Protein AF-A0A2N3GFB0-F1 (afdb_monomer)

pLDDT: mean 92.95, std 6.92, range [52.44, 98.19]

Secondary structure (DSSP, 8-state):
-BSHHHHHHHHHHHHHH---HHHHHHHTT--HHHHHHHHT-SSSPPPSB--HHHHHHHHS--HHHHHHHTT-EEESHHHHHHHHHHHHTT--HHHHHHHTT--HHHHHHHTT-SEEEHHHHHHHHHHTTTS--

Nearest PDB structures (foldseek):
  8ezt-assembly1_D-2  TM=7.427E-01  e=2.256E+00  Legionella pneumophila
  4pu7-assembly1_B  TM=6.818E-01  e=3.094E+00  Shewanella oneidensis MR-1
  4pu8-assembly1_A  TM=6.846E-01  e=4.715E+00  Shewanella oneidensis MR-1
  6b9r-assembly1_D  TM=4.328E-01  e=1.138E+00  Streptomyces albus
  9f9s-assembly1_CN  TM=4.155E-01  e=1.405E+00  Saccharomyces cerevisiae

Radius of gyration: 15.48 Å; Cα contacts (8 Å, |Δi|>4): 156; chains: 1; bounding box: 31×32×41 Å

Mean predicted aligned error: 3.56 Å

Foldseek 3Di:
DFLVVLLVLLVVLCVVLVAPQQLLCVLLVHDPVLSCLCNVVDVDHRDRDDDPSSSVSSVPDDNVSVVVQQVAKDFLPQLLVLLVVCVVVVNDLCVLCVQLVHDSVVSVVSNVDRMDGSSSSSSSVCVCVVDPD

Solvent-accessible surface area (backbone atoms only — not comparable to full-atom values): 7334 Å² total; per-residue (Å²): 76,75,27,65,65,61,39,52,53,52,50,55,50,34,71,72,69,67,52,60,68,50,39,55,20,54,75,36,73,36,59,47,69,58,48,30,22,53,71,55,76,38,99,52,80,64,51,69,57,37,58,62,70,56,48,51,34,55,64,72,54,45,72,66,61,58,58,44,25,69,70,39,75,39,75,14,66,70,38,28,54,52,52,53,54,43,44,74,71,65,48,53,63,64,60,52,14,56,71,43,74,37,52,62,68,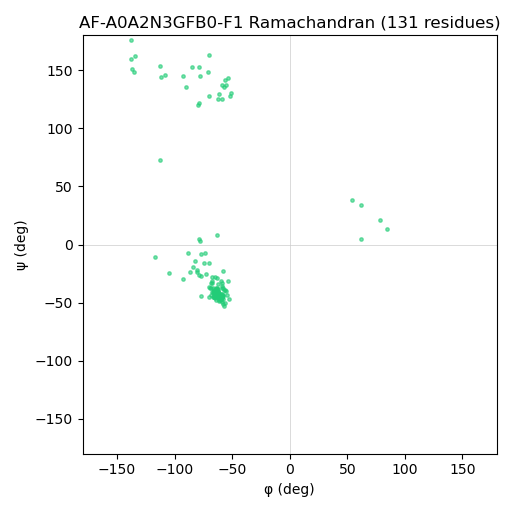55,49,53,47,44,68,74,39,70,57,38,32,46,40,49,38,38,34,51,60,41,46,56,75,76,56,71,127

Structure (mmCIF, N/CA/C/O backbone):
data_AF-A0A2N3GFB0-F1
#
_entry.id   AF-A0A2N3GFB0-F1
#
loop_
_atom_site.group_PDB
_atom_site.id
_atom_site.type_symbol
_atom_site.label_atom_id
_atom_site.label_alt_id
_atom_site.label_comp_id
_atom_site.label_asym_id
_atom_site.label_entity_id
_atom_site.label_seq_id
_atom_site.pdbx_PDB_ins_code
_atom_site.Cartn_x
_atom_site.Cartn_y
_atom_site.Cartn_z
_atom_site.occupancy
_atom_site.B_iso_or_equiv
_atom_site.auth_seq_id
_atom_site.auth_comp_id
_atom_site.auth_asym_id
_atom_site.auth_atom_id
_atom_site.pdbx_PDB_model_num
ATOM 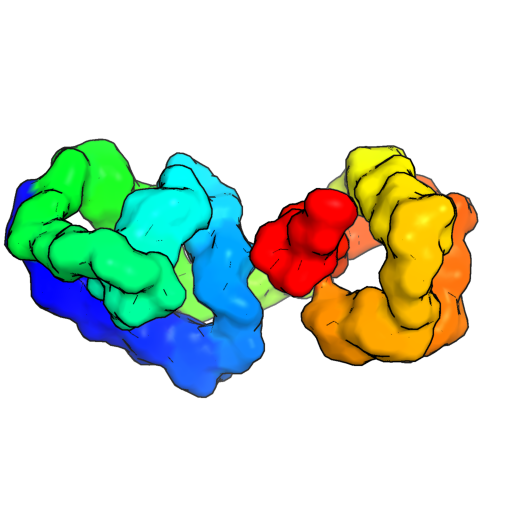1 N N . MET A 1 1 ? -15.748 1.673 17.488 1.00 90.38 1 MET A N 1
ATOM 2 C CA . MET A 1 1 ? -14.495 1.883 18.251 1.00 90.38 1 MET A CA 1
ATOM 3 C C . MET A 1 1 ? -14.000 3.310 18.057 1.00 90.38 1 MET A C 1
ATOM 5 O O . MET A 1 1 ? -14.170 3.801 16.945 1.00 90.38 1 MET A O 1
ATOM 9 N N . PRO A 1 2 ? -13.454 4.000 19.078 1.00 92.88 2 PRO A N 1
ATOM 10 C CA . PRO A 1 2 ? -12.847 5.326 18.909 1.00 92.88 2 PRO A CA 1
ATOM 11 C C . PRO A 1 2 ? -11.733 5.290 17.861 1.00 92.88 2 PRO A C 1
ATOM 13 O O . PRO A 1 2 ? -10.932 4.365 17.858 1.00 92.88 2 PRO A O 1
ATOM 16 N N . ALA A 1 3 ? -11.687 6.265 16.956 1.00 93.06 3 ALA A N 1
ATOM 17 C CA . ALA A 1 3 ? -10.780 6.223 15.807 1.00 93.06 3 ALA A CA 1
ATOM 18 C C . ALA A 1 3 ? -9.331 6.653 16.118 1.00 93.06 3 ALA A C 1
ATOM 20 O O . ALA A 1 3 ? -8.414 6.271 15.392 1.00 93.06 3 ALA A O 1
ATOM 21 N N . ALA A 1 4 ? -9.118 7.447 17.173 1.00 93.31 4 ALA A N 1
ATOM 22 C CA . ALA A 1 4 ? -7.822 8.066 17.464 1.00 93.31 4 ALA A CA 1
ATOM 23 C C . ALA A 1 4 ? -6.662 7.061 17.656 1.00 93.31 4 ALA A C 1
ATOM 25 O O . ALA A 1 4 ? -5.626 7.270 17.022 1.00 93.31 4 ALA A O 1
ATOM 26 N N . PRO A 1 5 ? -6.814 5.947 18.406 1.00 95.00 5 PRO A N 1
ATOM 27 C CA . PRO A 1 5 ? -5.734 4.970 18.566 1.00 95.00 5 PRO A CA 1
ATOM 28 C C . PRO A 1 5 ? -5.323 4.313 17.243 1.00 95.00 5 PRO A C 1
ATOM 30 O O . PRO A 1 5 ? -4.142 4.210 16.940 1.00 95.00 5 PRO A O 1
ATOM 33 N N . PHE A 1 6 ? -6.293 3.945 16.401 1.00 95.44 6 PHE A N 1
ATOM 34 C CA . PHE A 1 6 ? -6.027 3.321 15.098 1.00 95.44 6 PHE A CA 1
ATOM 35 C C . PHE A 1 6 ? -5.354 4.286 14.121 1.00 95.44 6 PHE A C 1
ATOM 37 O O . PHE A 1 6 ? -4.523 3.882 13.314 1.00 95.44 6 PHE A O 1
ATOM 44 N N . ARG A 1 7 ? -5.686 5.579 14.206 1.00 94.75 7 ARG A N 1
ATOM 45 C CA . ARG A 1 7 ? -5.000 6.626 13.443 1.00 94.75 7 ARG A CA 1
ATOM 46 C C . ARG A 1 7 ? -3.543 6.771 13.882 1.00 94.75 7 ARG A C 1
ATOM 48 O O . ARG A 1 7 ? -2.676 6.881 13.022 1.00 94.75 7 ARG A O 1
ATOM 55 N N . ALA A 1 8 ? -3.285 6.788 15.190 1.00 95.19 8 ALA A N 1
ATOM 56 C CA . ALA A 1 8 ? -1.929 6.860 15.729 1.00 95.19 8 ALA A CA 1
ATOM 57 C C . ALA A 1 8 ? -1.103 5.629 15.323 1.00 95.19 8 ALA A C 1
ATOM 59 O O . ALA A 1 8 ? 0.006 5.784 14.823 1.00 95.19 8 ALA A O 1
ATOM 60 N N . HIS A 1 9 ? -1.688 4.431 15.435 1.00 95.88 9 HIS A N 1
ATOM 61 C CA . HIS A 1 9 ? -1.076 3.172 15.002 1.00 95.88 9 HIS A CA 1
ATOM 62 C C . HIS A 1 9 ? -0.681 3.192 13.523 1.00 95.88 9 HIS A C 1
ATOM 64 O O . HIS A 1 9 ? 0.466 2.934 13.177 1.00 95.88 9 HIS A O 1
ATOM 70 N N . LEU A 1 10 ? -1.605 3.584 12.641 1.00 95.44 10 LEU A N 1
ATOM 71 C CA . LEU A 1 10 ? -1.313 3.680 11.211 1.00 95.44 10 LEU A CA 1
ATOM 72 C C . LEU A 1 10 ? -0.220 4.703 10.897 1.00 95.44 10 LEU A C 1
ATOM 74 O O . LEU A 1 10 ? 0.617 4.432 10.048 1.00 95.44 10 LEU A O 1
ATOM 78 N N . ARG A 1 11 ? -0.205 5.861 11.566 1.00 95.25 11 ARG A N 1
ATOM 79 C CA . ARG A 1 11 ? 0.863 6.858 11.385 1.00 95.25 11 ARG A CA 1
ATOM 80 C C . ARG A 1 11 ? 2.224 6.299 11.786 1.00 95.25 11 ARG A C 1
ATOM 82 O O . ARG A 1 11 ? 3.157 6.404 11.006 1.00 95.25 11 ARG A O 1
ATOM 89 N N . LEU A 1 12 ? 2.300 5.613 12.925 1.00 95.81 12 LEU A N 1
ATOM 90 C CA . LEU A 1 12 ? 3.533 4.963 13.360 1.00 95.81 12 LEU A CA 1
ATOM 91 C C . LEU A 1 12 ? 4.034 3.935 12.334 1.00 95.81 12 LEU A C 1
ATOM 93 O O . LEU A 1 12 ? 5.215 3.927 11.999 1.00 95.81 12 LEU A O 1
ATOM 97 N N . LEU A 1 13 ? 3.141 3.092 11.805 1.00 95.44 13 LEU A N 1
ATOM 98 C CA . LEU A 1 13 ? 3.498 2.131 10.758 1.00 95.44 13 LEU A CA 1
ATOM 99 C C . LEU A 1 13 ? 3.951 2.834 9.470 1.00 95.44 13 LEU A C 1
ATOM 101 O O . LEU A 1 13 ? 4.849 2.339 8.783 1.00 95.44 13 LEU A O 1
ATOM 105 N N . LEU A 1 14 ? 3.329 3.964 9.107 1.00 94.56 14 LEU A N 1
ATOM 106 C CA . LEU A 1 14 ? 3.692 4.744 7.914 1.00 94.56 14 LEU A CA 1
ATOM 107 C C . LEU A 1 14 ? 5.102 5.291 8.047 1.00 94.56 14 LEU A C 1
ATOM 109 O O . LEU A 1 14 ? 5.912 5.096 7.143 1.00 94.56 14 LEU A O 1
ATOM 113 N N . ASP A 1 15 ? 5.398 5.888 9.195 1.00 94.75 15 ASP A N 1
ATOM 114 C CA . ASP A 1 15 ? 6.701 6.475 9.480 1.00 94.75 15 ASP A CA 1
ATOM 115 C C . ASP A 1 15 ? 7.804 5.403 9.495 1.00 94.75 15 ASP A C 1
ATOM 117 O O . ASP A 1 15 ? 8.900 5.634 8.990 1.00 94.75 15 ASP A O 1
ATOM 121 N N . ARG A 1 16 ? 7.512 4.197 10.005 1.00 94.62 16 ARG A N 1
ATOM 122 C CA . ARG A 1 16 ? 8.484 3.090 10.086 1.00 94.62 16 ARG A CA 1
ATOM 123 C C . ARG A 1 16 ? 8.726 2.366 8.767 1.00 94.62 16 ARG A C 1
ATOM 125 O O . ARG A 1 16 ? 9.863 2.047 8.438 1.00 94.62 16 ARG A O 1
ATOM 132 N N . SER A 1 17 ? 7.666 2.061 8.023 1.00 92.81 17 SER A N 1
ATOM 133 C CA . SER A 1 17 ? 7.768 1.275 6.783 1.00 92.81 17 SER A CA 1
ATOM 134 C C . SER A 1 17 ? 8.064 2.137 5.547 1.00 92.81 17 SER A C 1
ATOM 136 O O . SER A 1 17 ? 8.525 1.644 4.508 1.00 92.81 17 SER A O 1
ATOM 138 N N . GLY A 1 18 ? 7.719 3.426 5.615 1.00 91.81 18 GLY A N 1
ATOM 139 C CA . GLY A 1 18 ? 7.683 4.353 4.485 1.00 91.81 18 GLY A CA 1
ATOM 140 C C . GLY A 1 18 ? 6.687 3.960 3.385 1.00 91.81 18 GLY A C 1
ATOM 141 O O . GLY A 1 18 ? 6.706 4.553 2.302 1.00 91.81 18 GLY A O 1
ATOM 142 N N . LEU A 1 19 ? 5.888 2.904 3.581 1.00 93.38 19 LEU A N 1
ATOM 143 C CA . LEU A 1 19 ? 5.000 2.377 2.549 1.00 93.38 19 LEU A CA 1
ATOM 144 C C . LEU A 1 19 ? 3.831 3.337 2.300 1.00 93.38 19 LEU A C 1
ATOM 146 O O . LEU A 1 19 ? 3.352 3.982 3.233 1.00 93.38 19 LEU A O 1
ATOM 150 N N . PRO A 1 20 ? 3.303 3.411 1.066 1.00 93.94 20 PRO A N 1
ATOM 151 C CA . PRO A 1 20 ? 2.107 4.194 0.799 1.00 93.94 20 PRO A CA 1
ATOM 152 C C . PRO A 1 20 ? 0.925 3.714 1.650 1.00 93.94 20 PRO A C 1
ATOM 154 O O . PRO A 1 20 ? 0.647 2.517 1.731 1.00 93.94 20 PRO A O 1
ATOM 157 N N . TRP A 1 21 ? 0.153 4.643 2.216 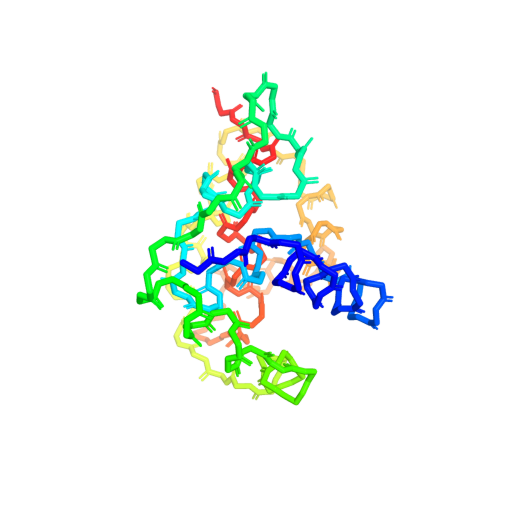1.00 94.38 21 TRP A N 1
ATOM 158 C CA . TRP A 1 21 ? -1.017 4.302 3.034 1.00 94.38 21 TRP A CA 1
ATOM 159 C C . TRP A 1 21 ? -2.042 3.365 2.364 1.00 94.38 21 TRP A C 1
ATOM 161 O O . TRP A 1 21 ? -2.647 2.571 3.094 1.00 94.38 21 TRP A O 1
ATOM 171 N N . PRO A 1 22 ? -2.262 3.364 1.026 1.00 95.88 22 PRO A N 1
ATOM 172 C CA . PRO A 1 22 ? -3.188 2.406 0.441 1.00 95.88 22 PRO A CA 1
ATOM 173 C C . PRO A 1 22 ? -2.688 0.965 0.539 1.00 95.88 22 PRO A C 1
ATOM 175 O O . PRO A 1 22 ? -3.520 0.070 0.644 1.00 95.88 22 PRO A O 1
ATOM 178 N N . VAL A 1 23 ? -1.367 0.739 0.566 1.00 96.50 23 VAL A N 1
ATOM 179 C CA . VAL A 1 23 ? -0.791 -0.594 0.801 1.00 96.50 23 VAL A CA 1
ATOM 180 C C . VAL A 1 23 ? -1.244 -1.103 2.164 1.00 96.50 23 VAL A C 1
ATOM 182 O O . VAL A 1 23 ? -1.792 -2.191 2.240 1.00 96.50 23 VAL A O 1
ATOM 185 N N . MET A 1 24 ? -1.159 -0.284 3.218 1.00 95.56 24 MET A N 1
ATOM 186 C CA . MET A 1 24 ? -1.624 -0.667 4.561 1.00 95.56 24 MET A CA 1
ATOM 187 C C . MET A 1 24 ? -3.106 -1.009 4.610 1.00 95.56 24 MET A C 1
ATOM 189 O O . MET A 1 24 ? -3.499 -1.989 5.239 1.00 95.56 24 MET A O 1
ATOM 193 N N . ALA A 1 25 ? -3.934 -0.206 3.939 1.00 96.25 25 ALA A N 1
ATOM 194 C CA . ALA A 1 25 ? -5.363 -0.469 3.855 1.00 96.25 25 ALA A CA 1
ATOM 195 C C . ALA A 1 25 ? -5.636 -1.820 3.180 1.00 96.25 25 ALA A C 1
ATOM 197 O O . ALA A 1 25 ? -6.394 -2.630 3.710 1.00 96.25 25 ALA A O 1
ATOM 198 N N . MET A 1 26 ? -4.976 -2.084 2.048 1.00 97.12 26 MET A N 1
ATOM 199 C CA . MET A 1 26 ? -5.114 -3.339 1.312 1.00 97.12 26 MET A CA 1
ATOM 200 C C . MET A 1 26 ? -4.575 -4.537 2.104 1.00 97.12 26 MET A C 1
ATOM 202 O O . MET A 1 26 ? -5.267 -5.548 2.172 1.00 97.12 26 MET A O 1
ATOM 206 N N . THR A 1 27 ? -3.417 -4.417 2.763 1.00 97.06 27 THR A N 1
ATOM 207 C CA . THR A 1 27 ? -2.848 -5.466 3.629 1.00 97.06 27 THR A CA 1
ATOM 208 C C . THR A 1 27 ? -3.768 -5.790 4.801 1.00 97.06 27 THR A C 1
ATOM 210 O O . THR A 1 27 ? -3.971 -6.956 5.118 1.00 97.06 27 THR A O 1
ATOM 213 N N . ALA A 1 28 ? -4.373 -4.777 5.424 1.00 96.31 28 ALA A N 1
ATOM 214 C CA . ALA A 1 28 ? -5.354 -4.984 6.486 1.00 96.31 28 ALA A CA 1
ATOM 215 C C . ALA A 1 28 ? -6.710 -5.498 5.958 1.00 96.31 28 ALA A C 1
ATOM 217 O O . ALA A 1 28 ? -7.608 -5.787 6.745 1.00 96.31 28 ALA A O 1
ATOM 218 N N . GLY A 1 29 ? -6.920 -5.567 4.639 1.00 96.31 29 GLY A N 1
ATOM 219 C CA . GLY A 1 29 ? -8.220 -5.904 4.060 1.00 96.31 29 GLY A CA 1
ATOM 220 C C . GLY A 1 29 ? -9.305 -4.885 4.424 1.00 96.31 29 GLY A C 1
ATOM 221 O O . GLY A 1 29 ? -10.462 -5.254 4.637 1.00 96.31 29 GLY A O 1
ATOM 222 N N . VAL A 1 30 ? -8.936 -3.609 4.548 1.00 96.44 30 VAL A N 1
ATOM 223 C CA . VAL A 1 30 ? -9.829 -2.493 4.871 1.00 96.44 30 VAL A CA 1
ATOM 224 C C . VAL A 1 30 ? -9.947 -1.571 3.661 1.00 96.44 30 VAL A C 1
ATOM 226 O O . VAL A 1 30 ? -8.991 -1.338 2.926 1.00 96.44 30 VAL A O 1
ATOM 229 N N . SER A 1 31 ? -11.139 -1.010 3.449 1.00 93.81 31 SER A N 1
ATOM 230 C CA . SER A 1 31 ? -11.376 -0.049 2.369 1.00 93.81 31 SER A CA 1
ATOM 231 C C . SER A 1 31 ? -10.357 1.098 2.392 1.00 93.81 31 SER A C 1
ATOM 233 O O . SER A 1 31 ? -10.221 1.807 3.395 1.00 93.81 31 SER A O 1
ATOM 235 N N . THR A 1 32 ? -9.710 1.345 1.250 1.00 93.81 32 THR A N 1
ATOM 236 C CA . THR A 1 32 ? -8.792 2.477 1.063 1.00 93.81 32 THR A CA 1
ATOM 237 C C . THR A 1 32 ? -9.495 3.812 1.315 1.00 93.81 32 THR A C 1
ATOM 239 O O . THR A 1 32 ? -8.931 4.699 1.943 1.00 93.81 32 THR A O 1
ATOM 242 N N . ARG A 1 33 ? -10.775 3.950 0.947 1.00 91.50 33 ARG A N 1
ATOM 243 C CA . ARG A 1 33 ? -11.575 5.144 1.265 1.00 91.50 33 ARG A CA 1
ATOM 244 C C . ARG A 1 33 ? -11.707 5.359 2.776 1.00 91.50 33 ARG A C 1
ATOM 246 O O . ARG A 1 33 ? -11.585 6.487 3.246 1.00 91.50 33 ARG A O 1
ATOM 253 N N . LEU A 1 34 ? -11.957 4.298 3.544 1.00 93.00 34 LEU A N 1
ATOM 254 C CA . LEU A 1 34 ? -12.087 4.386 5.002 1.00 93.00 34 LEU A CA 1
ATOM 255 C C . LEU A 1 34 ? -10.758 4.784 5.653 1.00 93.00 34 LEU A C 1
ATOM 257 O O . LEU A 1 34 ? -10.745 5.691 6.485 1.00 93.00 34 LEU A O 1
ATOM 261 N N . VAL A 1 35 ? -9.648 4.167 5.241 1.00 94.25 35 VAL A N 1
ATOM 262 C CA . VAL A 1 35 ? -8.311 4.504 5.757 1.00 94.25 35 VAL A CA 1
ATOM 263 C C . VAL A 1 35 ? -7.895 5.921 5.350 1.00 94.25 35 VAL A C 1
ATOM 265 O O . VAL A 1 35 ? -7.421 6.678 6.194 1.00 94.25 35 VAL A O 1
ATOM 268 N N . GLY A 1 36 ? -8.167 6.339 4.112 1.00 92.31 36 GLY A N 1
ATOM 269 C CA . GLY A 1 36 ? -7.926 7.708 3.648 1.00 92.31 36 GLY A CA 1
ATOM 270 C C . GLY A 1 36 ? -8.678 8.754 4.479 1.00 92.31 36 GLY A C 1
ATOM 271 O O . GLY A 1 36 ? -8.089 9.750 4.900 1.00 92.31 36 GLY A O 1
ATOM 272 N N . ARG A 1 37 ? -9.950 8.496 4.820 1.00 91.81 37 ARG A N 1
ATOM 273 C CA . ARG A 1 37 ? -10.734 9.345 5.739 1.00 91.81 37 ARG A CA 1
ATOM 274 C C . ARG A 1 37 ? -10.206 9.329 7.170 1.00 91.81 37 ARG A C 1
ATOM 276 O O . ARG A 1 37 ? -10.258 10.348 7.855 1.00 91.81 37 ARG A O 1
ATOM 283 N N . LEU A 1 38 ? -9.735 8.176 7.640 1.00 92.06 38 LEU A N 1
ATOM 284 C CA . LEU A 1 38 ? -9.173 8.021 8.980 1.00 92.06 38 LEU A CA 1
ATOM 285 C C . LEU A 1 38 ? -7.875 8.821 9.143 1.00 92.06 38 LEU A C 1
ATOM 287 O O . LEU A 1 38 ? -7.674 9.436 10.191 1.00 92.06 38 LEU A O 1
ATOM 291 N N . LEU A 1 39 ? -7.030 8.823 8.109 1.00 91.94 39 LEU A N 1
ATOM 292 C CA . LEU A 1 39 ? -5.764 9.555 8.059 1.00 91.94 39 LEU A CA 1
ATOM 293 C C . LEU A 1 39 ? -5.928 11.035 7.679 1.00 91.94 39 LEU A C 1
ATOM 295 O O . LEU A 1 39 ? -5.004 11.815 7.891 1.00 91.94 39 LEU A O 1
ATOM 299 N N . GLY A 1 40 ? -7.099 11.429 7.168 1.00 87.75 40 GLY A N 1
ATOM 300 C CA . GLY A 1 40 ? -7.377 12.797 6.724 1.00 87.75 40 GLY A CA 1
ATOM 301 C C . GLY A 1 40 ? -6.784 13.139 5.354 1.00 87.75 40 GLY A C 1
ATOM 302 O O . GLY A 1 40 ? -6.600 14.310 5.057 1.00 87.75 40 GLY A O 1
ATOM 303 N N . VAL A 1 41 ? -6.476 12.132 4.530 1.00 85.50 41 VAL A N 1
ATOM 304 C CA . VAL A 1 41 ? -5.935 12.307 3.168 1.00 85.50 41 VAL A CA 1
ATOM 305 C C . VAL A 1 41 ? -7.037 12.704 2.179 1.00 85.50 41 VAL A C 1
ATOM 307 O O . VAL A 1 41 ? -6.789 13.354 1.171 1.00 85.50 41 VAL A O 1
ATOM 310 N N . THR A 1 42 ? -8.279 12.311 2.455 1.00 77.25 42 THR A N 1
ATOM 311 C CA . THR A 1 42 ? -9.447 12.690 1.650 1.00 77.25 42 THR A CA 1
ATOM 312 C C . THR A 1 42 ? -10.086 13.954 2.226 1.00 77.25 42 THR A C 1
ATOM 314 O O . THR A 1 42 ? -10.193 14.062 3.444 1.00 77.25 42 THR A O 1
ATOM 317 N N . GLN A 1 43 ? -10.625 14.846 1.384 1.00 69.31 43 GLN A N 1
ATOM 318 C CA . GLN A 1 43 ? -11.334 16.082 1.791 1.00 69.31 43 GLN A CA 1
ATOM 319 C C . GLN A 1 43 ? -12.630 15.855 2.613 1.00 69.31 43 GLN A C 1
ATOM 321 O O . GLN A 1 43 ? -13.406 16.773 2.861 1.00 69.31 43 GLN A O 1
ATOM 326 N N . SER A 1 44 ? -12.912 14.624 3.036 1.00 74.19 44 SER A N 1
ATOM 327 C CA . SER A 1 44 ? -14.081 14.294 3.848 1.00 74.19 44 SER A CA 1
ATOM 328 C C . SER A 1 44 ? -13.822 14.527 5.336 1.00 74.19 44 SER A C 1
ATOM 330 O O . SER A 1 44 ? -12.709 14.339 5.824 1.00 74.19 44 SER A O 1
ATOM 332 N N . ARG A 1 45 ? -14.892 14.808 6.096 1.00 75.31 45 ARG A N 1
ATOM 333 C CA . ARG A 1 45 ? -14.832 14.869 7.566 1.00 75.31 45 ARG A CA 1
ATOM 334 C C . ARG A 1 45 ? -14.185 13.606 8.147 1.00 75.31 45 ARG A C 1
ATOM 336 O O . ARG A 1 45 ? -14.585 12.479 7.807 1.00 75.31 45 ARG A O 1
ATOM 343 N N . GLN A 1 46 ? -13.215 13.825 9.039 1.00 75.31 46 GLN A N 1
ATOM 344 C CA . GLN A 1 46 ? -12.516 12.769 9.767 1.00 75.31 46 GLN A CA 1
ATOM 345 C C . GLN A 1 46 ? -13.511 11.892 10.529 1.00 75.31 46 GLN A C 1
ATOM 347 O O . GLN A 1 46 ? -14.492 12.375 11.092 1.00 75.31 46 GLN A O 1
ATOM 352 N N . LEU A 1 47 ? -13.248 10.586 10.548 1.00 81.31 47 LEU A N 1
ATOM 353 C CA . LEU A 1 47 ? -14.098 9.625 11.243 1.00 81.31 47 LEU A CA 1
ATOM 354 C C . LEU A 1 47 ? -13.809 9.651 12.754 1.00 81.31 47 LEU A C 1
ATOM 356 O O . LEU A 1 47 ? -12.668 9.382 13.135 1.00 81.31 47 LEU A O 1
ATOM 360 N N . PRO A 1 48 ? -14.807 9.923 13.621 1.00 86.06 48 PRO A N 1
ATOM 361 C CA . PRO A 1 48 ? -14.627 9.850 15.074 1.00 86.06 48 PRO A CA 1
ATOM 362 C C . PRO A 1 48 ? -14.676 8.404 15.590 1.00 86.06 48 PRO A C 1
ATOM 364 O O . PRO A 1 48 ? -14.085 8.081 16.623 1.00 86.06 48 PRO A O 1
ATOM 367 N N . LYS A 1 49 ? -15.365 7.512 14.864 1.00 92.56 49 LYS A N 1
ATOM 368 C CA . LYS A 1 49 ? -15.508 6.092 15.191 1.00 92.56 49 LYS A CA 1
ATOM 369 C C . LYS A 1 49 ? -15.298 5.217 13.956 1.00 92.56 49 LYS A C 1
ATOM 371 O O . LYS A 1 49 ? -15.648 5.603 12.844 1.00 92.56 49 LYS A O 1
ATOM 376 N N . LEU A 1 50 ? -14.761 4.024 14.187 1.00 92.06 50 LEU A N 1
ATOM 377 C CA . LEU A 1 50 ? -14.599 2.957 13.204 1.00 92.06 50 LEU A CA 1
ATOM 378 C C . LEU A 1 50 ? -15.573 1.801 13.483 1.00 92.06 50 LEU A C 1
ATOM 380 O O . LEU A 1 50 ? -15.824 1.501 14.664 1.00 92.06 50 LEU A O 1
ATOM 384 N N . PRO A 1 51 ? -16.074 1.121 12.432 1.00 94.12 51 PRO A N 1
ATOM 385 C CA . PRO A 1 51 ? -16.705 -0.187 12.568 1.00 94.12 51 PRO A CA 1
ATOM 386 C C . PRO A 1 51 ? -15.777 -1.157 13.304 1.00 94.12 51 PRO A C 1
ATOM 388 O O . PRO A 1 51 ? -14.558 -1.106 13.130 1.00 94.12 51 PRO A O 1
ATOM 391 N N . ARG A 1 52 ? -16.343 -2.034 14.140 1.00 95.06 52 ARG A N 1
ATOM 392 C CA . ARG A 1 52 ? -15.556 -2.962 14.970 1.00 95.06 52 ARG A CA 1
ATOM 393 C C . ARG A 1 52 ? -14.671 -3.880 14.127 1.00 95.06 52 ARG A C 1
ATOM 395 O O . ARG A 1 52 ? -13.502 -4.023 14.454 1.00 95.06 52 ARG A O 1
ATOM 402 N N . ASP A 1 53 ? -15.207 -4.439 13.046 1.00 96.44 53 ASP A N 1
ATOM 403 C CA . ASP A 1 53 ? -14.454 -5.319 12.144 1.00 96.44 53 ASP A CA 1
ATOM 404 C C . ASP A 1 53 ? -13.230 -4.609 11.540 1.00 96.44 53 ASP A C 1
ATOM 406 O O . ASP A 1 53 ? -12.104 -5.080 11.678 1.00 96.44 53 ASP A O 1
ATOM 410 N N . SER A 1 54 ? -13.409 -3.404 10.986 1.00 96.38 54 SER A N 1
ATOM 411 C CA . SER A 1 54 ? -12.290 -2.618 10.447 1.00 96.38 54 SER A CA 1
ATOM 412 C C . SER A 1 54 ? -11.269 -2.241 11.521 1.00 96.38 54 SER A C 1
ATOM 414 O O . SER A 1 54 ? -10.073 -2.253 11.258 1.00 96.38 54 SER A O 1
ATOM 416 N N . ALA A 1 55 ? -11.723 -1.918 12.734 1.00 95.06 55 ALA A N 1
ATOM 417 C CA . ALA A 1 55 ? -10.837 -1.621 13.854 1.00 95.06 55 ALA A CA 1
ATOM 418 C C . ALA A 1 55 ? -9.967 -2.834 14.229 1.00 95.06 55 ALA A C 1
ATOM 420 O O . ALA A 1 55 ? -8.763 -2.679 14.399 1.00 95.06 55 ALA A O 1
ATOM 421 N N . LEU A 1 56 ? -10.549 -4.036 14.296 1.00 96.25 56 LEU A N 1
ATOM 422 C CA . LEU A 1 56 ? -9.804 -5.268 14.572 1.00 96.25 56 LEU A CA 1
ATOM 423 C C . LEU A 1 56 ? -8.783 -5.569 13.472 1.00 96.25 56 LEU A C 1
ATOM 425 O O . LEU A 1 56 ? -7.623 -5.828 13.768 1.00 96.25 56 LEU A O 1
ATOM 429 N N . ARG A 1 57 ? -9.177 -5.455 12.202 1.00 97.12 57 ARG A N 1
ATOM 430 C CA . ARG A 1 57 ? -8.259 -5.638 11.069 1.00 97.12 57 ARG A CA 1
ATOM 431 C C . ARG A 1 57 ? -7.070 -4.675 11.107 1.00 97.12 57 ARG A C 1
ATOM 433 O O . ARG A 1 57 ? -5.938 -5.088 10.890 1.00 97.12 57 ARG A O 1
ATOM 440 N N . LEU A 1 58 ? -7.319 -3.402 11.423 1.00 96.06 58 LEU A N 1
ATOM 441 C CA . LEU A 1 58 ? -6.256 -2.404 11.584 1.00 96.06 58 LEU A CA 1
ATOM 442 C C . LEU A 1 58 ? -5.385 -2.667 12.816 1.00 96.06 58 LEU A C 1
ATOM 444 O O . LEU A 1 58 ? -4.198 -2.367 12.781 1.00 96.06 58 LEU A O 1
ATOM 448 N N . PHE A 1 59 ? -5.957 -3.215 13.889 1.00 94.50 59 PHE A N 1
ATOM 449 C CA . PHE A 1 59 ? -5.217 -3.577 15.098 1.00 94.50 59 PHE A CA 1
ATOM 450 C C . PHE A 1 59 ? -4.208 -4.703 14.845 1.00 94.50 59 PHE A C 1
ATOM 452 O O . PHE A 1 59 ? -3.089 -4.638 15.340 1.00 94.50 59 PHE A O 1
ATOM 459 N N . TYR A 1 60 ? -4.579 -5.707 14.046 1.00 95.00 60 TYR A N 1
ATOM 460 C CA . TYR A 1 60 ? -3.691 -6.824 13.704 1.00 95.00 60 TYR A CA 1
ATOM 461 C C . TYR A 1 60 ? -2.630 -6.483 12.648 1.00 95.00 60 TYR A C 1
ATOM 463 O O . TYR A 1 60 ? -1.729 -7.288 12.406 1.00 95.00 60 TYR A O 1
ATOM 471 N N . LEU A 1 61 ? -2.701 -5.307 12.020 1.00 95.75 61 LEU A N 1
ATOM 472 C CA . LEU A 1 61 ? -1.656 -4.853 11.110 1.00 95.75 61 LEU A CA 1
ATOM 473 C C . LEU A 1 61 ? -0.386 -4.518 11.905 1.00 95.75 61 LEU A C 1
ATOM 475 O O . LEU A 1 61 ? -0.436 -3.735 12.853 1.00 95.75 61 LEU A O 1
ATOM 479 N N . SER A 1 62 ? 0.754 -5.077 11.504 1.00 94.25 62 SER A N 1
ATOM 480 C CA . SER A 1 62 ? 2.026 -4.944 12.222 1.00 94.25 62 SER A CA 1
ATOM 481 C C . SER A 1 62 ? 3.207 -4.708 11.280 1.00 94.25 62 SER A C 1
ATOM 483 O O . SER A 1 62 ? 3.149 -5.056 10.099 1.00 94.25 62 SER A O 1
ATOM 485 N N . ASP A 1 63 ? 4.306 -4.173 11.823 1.00 93.62 63 ASP A N 1
ATOM 486 C CA . ASP A 1 63 ? 5.583 -4.021 11.110 1.00 93.62 63 ASP A CA 1
ATOM 487 C C . ASP A 1 63 ? 6.072 -5.369 10.542 1.00 93.62 63 ASP A C 1
ATOM 489 O O . ASP A 1 63 ? 6.515 -5.443 9.396 1.00 93.62 63 ASP A O 1
ATOM 493 N N . GLN A 1 64 ? 5.916 -6.459 11.307 1.00 94.69 64 GLN A N 1
ATOM 494 C CA . GLN A 1 64 ? 6.283 -7.805 10.862 1.00 94.69 64 GLN A CA 1
ATOM 495 C C . GLN A 1 64 ? 5.478 -8.230 9.631 1.00 94.69 64 GLN A C 1
ATOM 497 O O . GLN A 1 64 ? 6.066 -8.676 8.643 1.00 94.69 64 GLN A O 1
ATOM 502 N N . ARG A 1 65 ? 4.149 -8.054 9.652 1.00 95.50 65 ARG A N 1
ATOM 503 C CA . ARG A 1 65 ? 3.309 -8.419 8.506 1.00 95.50 65 ARG A CA 1
ATOM 504 C C . ARG A 1 65 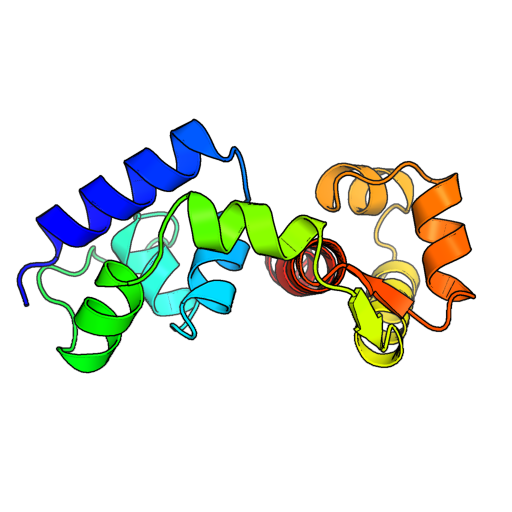? 3.668 -7.592 7.274 1.00 95.50 65 ARG A C 1
ATOM 506 O O . ARG A 1 65 ? 3.695 -8.133 6.174 1.00 95.50 65 ARG A O 1
ATOM 513 N N . LEU A 1 66 ? 3.981 -6.306 7.443 1.00 95.06 66 LEU A N 1
ATOM 514 C CA . LEU A 1 66 ? 4.432 -5.449 6.342 1.00 95.06 66 LEU A CA 1
ATOM 515 C C . LEU A 1 66 ? 5.782 -5.913 5.767 1.00 95.06 66 LEU A C 1
ATOM 517 O O . LEU A 1 66 ? 5.948 -5.936 4.549 1.00 95.06 66 LEU A O 1
ATOM 521 N N . ALA A 1 67 ? 6.723 -6.341 6.613 1.00 94.31 67 ALA A N 1
ATOM 522 C CA . ALA A 1 67 ? 8.011 -6.881 6.174 1.00 94.31 67 ALA A CA 1
ATOM 523 C C . ALA A 1 67 ? 7.880 -8.235 5.445 1.00 94.31 67 ALA A C 1
ATOM 525 O O . ALA A 1 67 ? 8.662 -8.549 4.546 1.00 94.31 67 ALA A O 1
ATOM 526 N N . GLU A 1 68 ? 6.888 -9.055 5.798 1.00 96.06 68 GLU A N 1
ATOM 527 C CA . GLU A 1 68 ? 6.587 -10.312 5.098 1.00 96.06 68 GLU A CA 1
ATOM 528 C C . GLU A 1 68 ? 6.111 -10.104 3.654 1.00 96.06 68 GLU A C 1
ATOM 530 O O . GLU A 1 68 ? 6.380 -10.959 2.806 1.00 96.06 68 GLU A O 1
ATOM 535 N N . LEU A 1 69 ? 5.484 -8.965 3.335 1.00 96.88 69 LEU A N 1
ATOM 536 C CA . LEU A 1 69 ? 5.004 -8.669 1.977 1.00 96.88 69 LEU A CA 1
ATOM 537 C C . LEU A 1 69 ? 6.140 -8.682 0.947 1.00 96.88 69 LEU A C 1
ATOM 539 O O . LEU A 1 69 ? 5.956 -9.136 -0.180 1.00 96.88 69 LEU A O 1
ATOM 543 N N . ALA A 1 70 ? 7.325 -8.199 1.332 1.00 95.62 70 ALA A N 1
ATOM 544 C CA . ALA A 1 70 ? 8.501 -8.157 0.462 1.00 95.62 70 ALA A CA 1
ATOM 545 C C . ALA A 1 70 ? 9.145 -9.539 0.249 1.00 95.62 70 ALA A C 1
ATOM 547 O O . ALA A 1 70 ? 9.951 -9.712 -0.661 1.00 95.62 70 ALA A O 1
ATOM 548 N N . ARG A 1 71 ? 8.806 -10.527 1.087 1.00 96.50 71 ARG A N 1
ATOM 549 C CA . ARG A 1 71 ? 9.379 -11.884 1.053 1.00 96.50 71 ARG A CA 1
ATOM 550 C C . ARG A 1 71 ? 8.422 -12.916 0.460 1.00 96.50 71 ARG A C 1
ATOM 552 O O . ARG A 1 71 ? 8.865 -13.935 -0.060 1.00 96.50 71 ARG A O 1
ATOM 559 N N . THR A 1 72 ? 7.122 -12.647 0.515 1.00 97.62 72 THR A N 1
ATOM 560 C CA . THR A 1 72 ? 6.082 -13.560 0.033 1.00 97.62 72 THR A CA 1
ATOM 561 C C . THR A 1 72 ? 5.965 -13.469 -1.484 1.00 97.62 72 THR A C 1
ATOM 563 O O . THR A 1 72 ? 5.681 -12.398 -2.019 1.00 97.62 72 THR A O 1
ATOM 566 N N . ARG A 1 73 ? 6.185 -14.589 -2.184 1.00 97.94 73 ARG A N 1
ATOM 567 C CA . ARG A 1 73 ? 6.020 -14.698 -3.641 1.00 97.94 73 ARG A CA 1
ATOM 568 C C . ARG A 1 73 ? 4.594 -15.114 -3.988 1.00 97.94 73 ARG A C 1
ATOM 570 O O . ARG A 1 73 ? 4.059 -16.036 -3.383 1.00 97.94 73 ARG A O 1
ATOM 577 N N . ILE A 1 74 ? 4.010 -14.451 -4.980 1.00 97.94 74 ILE A N 1
ATOM 578 C CA . ILE A 1 74 ? 2.668 -14.723 -5.504 1.00 97.94 74 ILE A CA 1
ATOM 579 C C . ILE A 1 74 ? 2.687 -14.727 -7.043 1.00 97.94 74 ILE A C 1
ATOM 581 O O . ILE A 1 74 ? 3.635 -14.192 -7.632 1.00 97.94 74 ILE A O 1
ATOM 585 N N . PRO A 1 75 ? 1.669 -15.301 -7.713 1.00 98.19 75 PRO A N 1
ATOM 586 C CA . PRO A 1 75 ? 1.517 -15.190 -9.163 1.00 98.19 75 PRO A CA 1
ATOM 587 C C . PRO A 1 75 ? 1.486 -13.728 -9.627 1.00 98.19 75 PRO A C 1
ATOM 589 O O . PRO A 1 75 ? 0.845 -12.882 -9.000 1.00 98.19 75 PRO A O 1
ATOM 592 N N . ALA A 1 76 ? 2.188 -13.428 -10.721 1.00 97.38 76 ALA A N 1
ATOM 593 C CA . ALA A 1 76 ? 2.348 -12.058 -11.210 1.00 97.38 76 ALA A CA 1
ATOM 594 C C . ALA A 1 76 ? 1.243 -11.601 -12.174 1.00 97.38 76 ALA A C 1
ATOM 596 O O . ALA A 1 76 ? 1.217 -10.421 -12.514 1.00 97.38 76 ALA A O 1
ATOM 597 N N . ASP A 1 77 ? 0.334 -12.478 -12.610 1.00 97.19 77 ASP A N 1
ATOM 598 C CA . ASP A 1 77 ? -0.634 -12.193 -13.683 1.00 97.19 77 ASP A CA 1
ATOM 599 C C . ASP A 1 77 ? -1.440 -10.912 -13.451 1.00 97.19 77 ASP A C 1
ATOM 601 O O . ASP A 1 77 ? -1.526 -10.045 -14.324 1.00 97.19 77 ASP A O 1
ATOM 605 N N . ASP A 1 78 ? -1.957 -10.748 -12.235 1.00 95.62 78 ASP A N 1
ATOM 606 C CA . ASP A 1 78 ? -2.747 -9.580 -11.854 1.00 95.62 78 ASP A CA 1
ATOM 607 C C . ASP A 1 78 ? -1.913 -8.300 -11.753 1.00 95.62 78 ASP A C 1
ATOM 609 O O . ASP A 1 78 ? -2.399 -7.220 -12.097 1.00 95.62 78 ASP A O 1
ATOM 613 N N . ALA A 1 79 ? -0.668 -8.399 -11.280 1.00 96.62 79 ALA A N 1
ATOM 614 C CA . ALA A 1 79 ? 0.243 -7.261 -11.202 1.00 96.62 79 ALA A CA 1
ATOM 615 C C . ALA A 1 79 ? 0.686 -6.829 -12.606 1.00 96.62 79 ALA A C 1
ATOM 617 O O . ALA A 1 7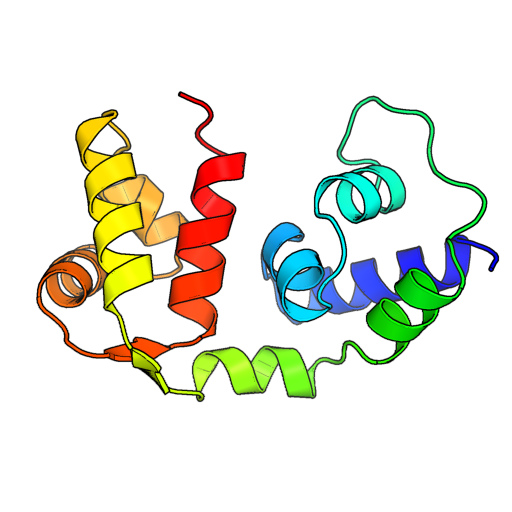9 ? 0.625 -5.647 -12.934 1.00 96.62 79 ALA A O 1
ATOM 618 N N . ARG A 1 80 ? 1.046 -7.788 -13.462 1.00 96.81 80 ARG A N 1
ATOM 619 C CA . ARG A 1 80 ? 1.422 -7.567 -14.860 1.00 96.81 80 ARG A CA 1
ATOM 620 C C . ARG A 1 80 ? 0.314 -6.862 -15.632 1.00 96.81 80 ARG A C 1
ATOM 622 O O . ARG A 1 80 ? 0.558 -5.793 -16.184 1.00 96.81 80 ARG A O 1
ATOM 629 N N . ARG A 1 81 ? -0.911 -7.396 -15.586 1.00 96.19 81 ARG A N 1
ATOM 630 C CA . ARG A 1 81 ? -2.078 -6.783 -16.236 1.00 96.19 81 ARG A CA 1
ATOM 631 C C . ARG A 1 81 ? -2.276 -5.332 -15.793 1.00 96.19 81 ARG A C 1
ATOM 633 O O . ARG A 1 81 ? -2.519 -4.455 -16.612 1.00 96.19 81 ARG A O 1
ATOM 640 N N . GLN A 1 82 ? -2.135 -5.055 -14.496 1.00 95.56 82 GLN A N 1
ATOM 641 C CA . GLN A 1 82 ? -2.284 -3.695 -13.975 1.00 95.56 82 GLN A CA 1
ATOM 642 C C . GLN A 1 82 ? -1.156 -2.754 -14.412 1.00 95.56 82 GLN A C 1
ATOM 644 O O . GLN A 1 82 ? -1.429 -1.587 -14.686 1.00 95.56 82 GLN A O 1
ATOM 649 N N . VAL A 1 83 ? 0.089 -3.233 -14.495 1.00 95.81 83 VAL A N 1
ATOM 650 C CA . VAL A 1 83 ? 1.200 -2.450 -15.058 1.00 95.81 83 VAL A CA 1
ATOM 651 C C . VAL A 1 83 ? 0.919 -2.119 -16.520 1.00 95.81 83 VAL A C 1
ATOM 653 O O . VAL A 1 83 ? 1.012 -0.9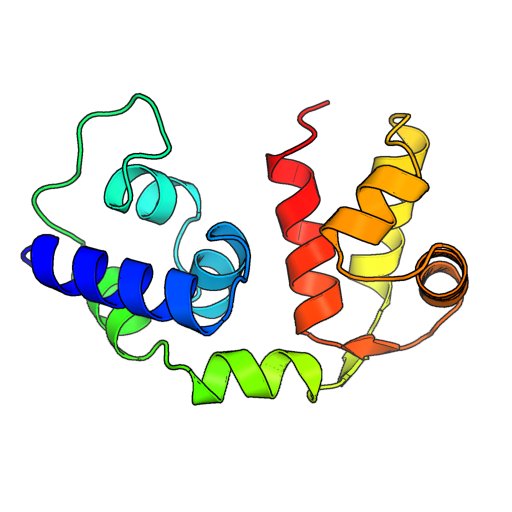57 -16.900 1.00 95.81 83 VAL A O 1
ATOM 656 N N . GLU A 1 84 ? 0.521 -3.104 -17.325 1.00 95.25 84 GLU A N 1
ATOM 657 C CA . GLU A 1 84 ? 0.199 -2.907 -18.742 1.00 95.25 84 GLU A CA 1
ATOM 658 C C . GLU A 1 84 ? -0.933 -1.893 -18.936 1.00 95.25 84 GLU A C 1
ATOM 660 O O . GLU A 1 84 ? -0.791 -0.965 -19.729 1.00 95.25 84 GLU A O 1
ATOM 665 N N . GLU A 1 85 ? -2.014 -1.996 -18.158 1.00 95.06 85 GLU A N 1
ATOM 666 C CA . GLU A 1 85 ? -3.110 -1.022 -18.180 1.00 95.06 85 GLU A CA 1
ATOM 667 C C . GLU A 1 85 ? -2.648 0.399 -17.820 1.00 95.06 85 GLU A C 1
ATOM 669 O O . GLU A 1 85 ? -3.078 1.367 -18.447 1.00 95.06 85 GLU A O 1
ATOM 674 N N . LEU A 1 86 ? -1.796 0.551 -16.800 1.00 94.50 86 LEU A N 1
ATOM 675 C CA . LEU A 1 86 ? -1.279 1.859 -16.385 1.00 94.50 86 LEU A CA 1
ATOM 676 C C . LEU A 1 86 ? -0.389 2.474 -17.472 1.00 94.50 86 LEU A C 1
ATOM 678 O O . LEU A 1 86 ? -0.541 3.654 -17.790 1.00 94.50 86 LEU A O 1
ATOM 682 N N . LEU A 1 87 ? 0.497 1.677 -18.072 1.00 94.00 87 LEU A N 1
ATOM 683 C CA . LEU A 1 87 ? 1.360 2.115 -19.169 1.00 94.00 87 LEU A CA 1
ATOM 684 C C . LEU A 1 87 ? 0.547 2.482 -20.418 1.00 94.00 87 LEU A C 1
ATOM 686 O O . LEU A 1 87 ? 0.799 3.522 -21.021 1.00 94.00 87 LEU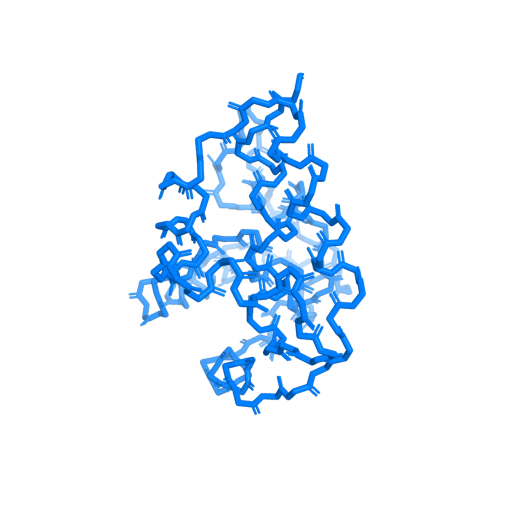 A O 1
ATOM 690 N N . ALA A 1 88 ? -0.470 1.688 -20.766 1.00 93.88 88 ALA A N 1
ATOM 691 C CA . ALA A 1 88 ? -1.359 1.962 -21.896 1.00 93.88 88 ALA A CA 1
ATOM 692 C C . ALA A 1 88 ? -2.159 3.266 -21.725 1.00 93.88 88 ALA A C 1
ATOM 694 O O . ALA A 1 88 ? -2.468 3.934 -22.707 1.00 93.88 88 ALA A O 1
ATOM 695 N N . ARG A 1 89 ? -2.448 3.671 -20.481 1.00 91.00 89 ARG A N 1
ATOM 696 C CA . ARG A 1 89 ? -3.050 4.977 -20.150 1.00 91.00 89 ARG A CA 1
ATOM 697 C C . ARG A 1 89 ? -2.050 6.143 -20.165 1.00 91.00 89 ARG A C 1
ATOM 699 O O . ARG A 1 89 ? -2.410 7.252 -19.789 1.00 91.00 89 ARG A O 1
ATOM 706 N N . GLY A 1 90 ? -0.799 5.909 -20.562 1.00 91.94 90 GLY A N 1
ATOM 707 C CA . GLY A 1 90 ? 0.238 6.938 -20.641 1.00 91.94 90 GLY A CA 1
ATOM 708 C C . GLY A 1 90 ? 0.967 7.212 -19.323 1.00 91.94 90 GLY A C 1
ATOM 709 O O . GLY A 1 90 ? 1.683 8.210 -19.227 1.00 91.94 90 GLY A O 1
ATOM 710 N N . CYS A 1 91 ? 0.833 6.354 -18.300 1.00 91.69 91 CYS A N 1
ATOM 711 C CA . CYS A 1 91 ? 1.646 6.500 -17.092 1.00 91.69 91 CYS A CA 1
ATOM 712 C C . CYS A 1 91 ? 3.130 6.352 -17.445 1.00 91.69 91 CYS A C 1
ATOM 714 O O . CYS A 1 91 ? 3.538 5.370 -18.064 1.00 91.69 91 CYS A O 1
ATOM 716 N N . SER A 1 92 ? 3.956 7.302 -17.000 1.00 92.81 92 SER A N 1
ATOM 717 C CA . SER A 1 92 ? 5.404 7.236 -17.206 1.00 92.81 92 SER A CA 1
ATOM 718 C C . SER A 1 92 ? 5.983 5.954 -16.581 1.00 92.81 92 SER A C 1
ATOM 720 O O . SER A 1 92 ? 5.819 5.761 -15.369 1.00 92.81 92 SER A O 1
ATOM 722 N N . PRO A 1 93 ? 6.717 5.116 -17.346 1.00 93.88 93 PRO A N 1
ATOM 723 C CA . PRO A 1 93 ? 7.365 3.920 -16.808 1.00 93.88 93 PRO A CA 1
ATOM 724 C C . PRO A 1 93 ? 8.303 4.236 -15.640 1.00 93.88 93 PRO A C 1
ATOM 726 O O . PRO A 1 93 ? 8.317 3.520 -14.644 1.00 93.88 93 PRO A O 1
ATOM 729 N N . LEU A 1 94 ? 9.040 5.350 -15.722 1.00 94.81 94 LEU A N 1
ATOM 730 C CA . LEU A 1 94 ? 9.944 5.798 -14.662 1.00 94.81 94 LEU A CA 1
ATOM 731 C C . LEU A 1 94 ? 9.179 6.177 -13.387 1.00 94.81 94 LEU A C 1
ATOM 733 O O . LEU A 1 94 ? 9.583 5.808 -12.284 1.00 94.81 94 LEU A O 1
ATOM 737 N N . ALA A 1 95 ? 8.070 6.909 -13.524 1.00 92.75 95 ALA A N 1
ATOM 738 C CA . ALA A 1 95 ? 7.264 7.308 -12.376 1.00 92.75 95 ALA A CA 1
ATOM 739 C C . ALA A 1 95 ? 6.598 6.096 -11.708 1.00 92.75 95 ALA A C 1
ATOM 741 O O . ALA A 1 95 ? 6.614 5.996 -10.480 1.00 92.75 95 ALA A O 1
ATOM 742 N N . LEU A 1 96 ? 6.089 5.156 -12.511 1.00 94.75 96 LEU A N 1
ATOM 743 C CA . LEU A 1 96 ? 5.494 3.913 -12.030 1.00 94.75 96 LEU A CA 1
ATOM 744 C C . LEU A 1 96 ? 6.526 3.023 -11.327 1.00 94.75 96 LEU A C 1
ATOM 746 O O . LEU A 1 96 ? 6.257 2.547 -10.225 1.00 94.75 96 LEU A O 1
ATOM 750 N N . ALA A 1 97 ? 7.711 2.847 -11.919 1.00 95.75 97 ALA A N 1
ATOM 751 C CA . ALA A 1 97 ? 8.816 2.097 -11.325 1.00 95.75 97 ALA A CA 1
ATOM 752 C C . ALA A 1 97 ? 9.204 2.693 -9.965 1.00 95.75 97 ALA A C 1
ATOM 754 O O . ALA A 1 97 ? 9.168 2.000 -8.947 1.00 95.75 97 ALA A O 1
ATOM 755 N N . ARG A 1 98 ? 9.435 4.012 -9.913 1.00 94.69 98 ARG A N 1
ATOM 756 C CA . ARG A 1 98 ? 9.761 4.727 -8.671 1.00 94.69 98 ARG A CA 1
ATOM 757 C C . ARG A 1 98 ? 8.677 4.563 -7.608 1.00 94.69 98 ARG A C 1
ATOM 759 O O . ARG A 1 98 ? 8.996 4.307 -6.450 1.00 94.69 98 ARG A O 1
ATOM 766 N N . TYR A 1 99 ? 7.407 4.690 -7.989 1.00 93.88 99 TYR A N 1
ATOM 767 C CA . TYR A 1 99 ? 6.291 4.498 -7.066 1.00 93.88 99 TYR A CA 1
ATOM 768 C C . TYR A 1 99 ? 6.245 3.069 -6.509 1.00 93.88 99 TYR A C 1
ATOM 770 O O . TYR A 1 99 ? 6.069 2.870 -5.306 1.00 93.88 99 TYR A O 1
ATOM 778 N N . CYS A 1 100 ? 6.474 2.079 -7.372 1.00 94.81 100 CYS A N 1
ATOM 779 C CA . CYS A 1 100 ? 6.520 0.670 -6.997 1.00 94.81 100 CYS A CA 1
ATOM 780 C C . CYS A 1 100 ? 7.836 0.253 -6.329 1.00 94.81 100 CYS A C 1
ATOM 782 O O . CYS A 1 100 ? 7.988 -0.921 -5.999 1.00 94.81 100 CYS A O 1
ATOM 784 N N . ARG A 1 101 ? 8.762 1.198 -6.101 1.00 94.38 101 ARG A N 1
ATOM 785 C CA . ARG A 1 101 ? 10.109 0.952 -5.564 1.00 94.38 101 ARG A CA 1
ATOM 786 C C . ARG A 1 101 ? 10.882 -0.100 -6.369 1.00 94.38 101 ARG A C 1
ATOM 788 O O . ARG A 1 101 ? 11.600 -0.914 -5.801 1.00 94.38 101 ARG A O 1
ATOM 795 N N . LEU A 1 102 ? 10.705 -0.067 -7.684 1.00 95.31 102 LEU A N 1
ATOM 796 C CA . LEU A 1 102 ? 11.418 -0.880 -8.659 1.00 95.31 102 LEU A CA 1
ATOM 797 C C . LEU A 1 102 ? 12.312 0.025 -9.510 1.00 95.31 102 LEU A C 1
ATOM 799 O O . LEU A 1 102 ? 12.010 1.201 -9.730 1.00 95.31 102 LEU A O 1
ATOM 803 N N . SER A 1 103 ? 13.385 -0.536 -10.047 1.00 95.44 103 SER A N 1
ATOM 804 C CA . SER A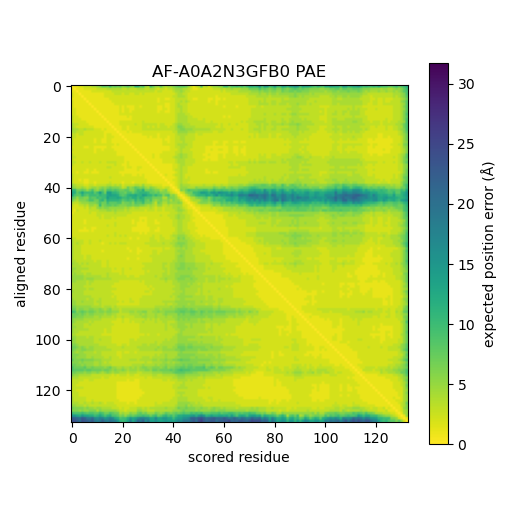 1 103 ? 14.065 0.009 -11.219 1.00 95.44 103 SER A CA 1
ATOM 805 C C . SER A 1 103 ? 13.203 -0.164 -12.477 1.00 95.44 103 SER A C 1
ATOM 807 O O . SER A 1 103 ? 12.267 -0.966 -12.520 1.00 95.44 103 SER A O 1
ATOM 809 N N . THR A 1 104 ? 13.518 0.576 -13.540 1.00 93.75 104 THR A N 1
ATOM 810 C CA . THR A 1 104 ? 12.848 0.407 -14.841 1.00 93.75 104 THR A CA 1
ATOM 811 C C . THR A 1 104 ? 13.084 -0.984 -15.433 1.00 93.75 104 THR A C 1
ATOM 813 O O . THR A 1 104 ? 12.171 -1.539 -16.034 1.00 93.75 104 THR A O 1
ATOM 816 N N . ALA A 1 105 ? 14.262 -1.575 -15.205 1.00 94.94 105 ALA A N 1
ATOM 817 C CA . ALA A 1 105 ? 14.575 -2.942 -15.619 1.00 94.94 105 ALA A CA 1
ATOM 818 C C . ALA A 1 105 ? 13.753 -3.991 -14.849 1.00 94.94 105 ALA A C 1
ATOM 820 O O . ALA A 1 105 ? 13.254 -4.945 -15.442 1.00 94.94 105 ALA A O 1
ATOM 821 N N . GLU A 1 106 ? 13.556 -3.813 -13.538 1.00 95.88 106 GLU A N 1
ATOM 822 C CA . GLU A 1 106 ? 12.695 -4.698 -12.739 1.00 95.88 106 GLU A CA 1
ATOM 823 C C . GLU A 1 106 ? 11.217 -4.553 -13.111 1.00 95.88 106 GLU A C 1
ATOM 825 O O . GLU A 1 106 ? 10.498 -5.550 -13.148 1.00 95.88 106 GLU A O 1
ATOM 830 N N . LEU A 1 107 ? 10.761 -3.332 -13.419 1.00 95.38 107 LEU A N 1
ATOM 831 C CA . LEU A 1 107 ? 9.408 -3.107 -13.928 1.00 95.38 107 LEU A CA 1
ATOM 832 C C . LEU A 1 107 ? 9.200 -3.812 -15.274 1.00 95.38 107 LEU A C 1
ATOM 834 O O . LEU A 1 107 ? 8.143 -4.400 -15.488 1.00 95.38 107 LEU A O 1
ATOM 838 N N . ASP A 1 108 ? 10.193 -3.785 -16.164 1.00 94.69 108 ASP A N 1
ATOM 839 C CA . ASP A 1 108 ? 10.117 -4.503 -17.437 1.00 94.69 108 ASP A CA 1
ATOM 840 C C . ASP A 1 108 ? 10.151 -6.025 -17.231 1.00 94.69 108 ASP A C 1
ATOM 842 O O . ASP A 1 108 ? 9.297 -6.749 -17.737 1.00 94.69 108 ASP A O 1
ATOM 846 N N . THR A 1 109 ? 11.031 -6.511 -16.353 1.00 94.94 109 THR A N 1
ATOM 847 C CA . THR A 1 109 ? 11.097 -7.928 -15.958 1.00 94.94 109 THR A CA 1
ATOM 848 C C . THR A 1 109 ? 9.768 -8.427 -15.384 1.00 94.94 109 THR A C 1
ATOM 850 O O . THR A 1 109 ? 9.340 -9.546 -15.680 1.00 94.94 109 THR A O 1
ATOM 853 N N . LEU A 1 110 ? 9.070 -7.606 -14.593 1.00 94.75 110 LEU A N 1
ATOM 854 C CA . LEU A 1 110 ? 7.757 -7.937 -14.032 1.00 94.75 110 LEU A CA 1
ATOM 855 C C . LEU A 1 110 ? 6.711 -8.229 -15.120 1.00 94.75 110 LEU A C 1
ATOM 857 O O . LEU A 1 110 ? 5.839 -9.069 -14.907 1.00 94.75 110 LEU A O 1
ATOM 861 N N . ARG A 1 111 ? 6.811 -7.600 -16.297 1.00 94.25 111 ARG A N 1
ATOM 862 C CA . ARG A 1 111 ? 5.892 -7.831 -17.428 1.00 94.25 111 ARG A CA 1
ATOM 863 C C . ARG A 1 111 ? 6.065 -9.209 -18.070 1.00 94.25 111 ARG A C 1
ATOM 865 O O . ARG A 1 111 ? 5.180 -9.671 -18.785 1.00 94.25 111 ARG A O 1
ATOM 872 N N . HIS A 1 112 ? 7.176 -9.884 -17.795 1.00 93.88 112 HIS A N 1
ATOM 873 C CA . HIS A 1 112 ? 7.495 -11.203 -18.345 1.00 93.88 112 HIS A CA 1
ATOM 874 C C . HIS A 1 112 ? 7.602 -12.297 -17.273 1.00 93.88 112 HIS A C 1
ATOM 876 O O . HIS A 1 112 ? 7.650 -13.482 -17.595 1.00 93.88 112 HIS A O 1
ATOM 882 N N . SER A 1 113 ? 7.622 -11.916 -15.996 1.00 93.81 113 SER A N 1
ATOM 883 C CA . SER A 1 113 ? 7.773 -12.839 -14.873 1.00 93.81 113 SER A CA 1
ATOM 884 C C . SER A 1 113 ? 6.475 -13.582 -14.559 1.00 93.81 113 SER A C 1
ATOM 886 O O . SER A 1 113 ? 5.389 -13.012 -14.614 1.00 93.81 113 SER A O 1
ATOM 888 N N . SER A 1 114 ? 6.592 -14.843 -14.139 1.00 95.38 114 SER A N 1
ATOM 889 C CA . SER A 1 114 ? 5.461 -15.639 -13.637 1.00 95.38 114 SER A CA 1
ATOM 890 C C . SER A 1 114 ? 5.111 -15.336 -12.176 1.00 95.38 114 SER A C 1
ATOM 892 O O . SER A 1 114 ? 3.986 -15.580 -11.743 1.00 95.38 114 SER A O 1
ATOM 894 N N . THR A 1 115 ? 6.054 -14.789 -11.400 1.00 97.31 115 THR A N 1
ATOM 895 C CA . THR A 1 115 ? 5.854 -14.463 -9.980 1.00 97.31 115 THR A CA 1
ATOM 896 C C . THR A 1 115 ? 6.428 -13.102 -9.607 1.00 97.31 115 THR A C 1
ATOM 898 O O . THR A 1 115 ? 7.419 -12.640 -10.171 1.00 97.31 115 THR A O 1
ATOM 901 N N . CYS A 1 116 ? 5.821 -12.464 -8.610 1.00 97.50 116 CYS A N 1
ATOM 902 C CA . CYS A 1 116 ? 6.299 -11.225 -8.001 1.00 97.50 116 CYS A CA 1
ATOM 903 C C . CYS A 1 116 ? 6.146 -11.290 -6.477 1.00 97.50 116 CYS A C 1
ATOM 905 O O . CYS A 1 116 ? 5.628 -12.270 -5.941 1.00 97.50 116 CYS A O 1
ATOM 907 N N . THR A 1 117 ? 6.619 -10.272 -5.757 1.00 98.06 117 THR A N 1
ATOM 908 C CA . THR A 1 117 ? 6.342 -10.184 -4.314 1.00 98.06 117 THR A CA 1
ATOM 909 C C . THR A 1 117 ? 4.929 -9.655 -4.068 1.00 98.06 117 THR A C 1
ATOM 911 O O . THR A 1 117 ? 4.394 -8.896 -4.885 1.00 98.06 117 THR A O 1
ATOM 914 N N . GLU A 1 118 ? 4.325 -10.019 -2.935 1.00 97.94 118 GLU A N 1
ATOM 915 C CA . GLU A 1 118 ? 3.036 -9.465 -2.499 1.00 97.94 118 GLU A CA 1
ATOM 916 C C . GLU A 1 118 ? 3.121 -7.935 -2.365 1.00 97.94 118 GLU A C 1
ATOM 918 O O . GLU A 1 118 ? 2.207 -7.220 -2.778 1.00 97.94 118 GLU A O 1
ATOM 923 N N . LEU A 1 119 ? 4.260 -7.415 -1.889 1.00 97.88 119 LEU A N 1
ATOM 924 C CA . LEU A 1 119 ? 4.518 -5.977 -1.828 1.00 97.88 119 LEU A CA 1
ATOM 925 C C . LEU A 1 119 ? 4.461 -5.323 -3.215 1.00 97.88 119 LEU A C 1
ATOM 927 O O . LEU A 1 119 ? 3.788 -4.306 -3.378 1.00 97.88 119 LEU A O 1
ATOM 931 N N . THR A 1 120 ? 5.131 -5.903 -4.214 1.00 97.75 120 THR A N 1
ATOM 932 C CA . THR A 1 120 ? 5.113 -5.391 -5.591 1.00 97.75 120 THR A CA 1
ATOM 933 C C . THR A 1 120 ? 3.685 -5.328 -6.130 1.00 97.75 120 THR A C 1
ATOM 935 O O . THR A 1 120 ? 3.274 -4.295 -6.655 1.00 97.75 120 THR A O 1
ATOM 938 N N . ALA A 1 121 ? 2.899 -6.392 -5.953 1.00 97.69 121 ALA A N 1
ATOM 939 C CA . ALA A 1 121 ? 1.511 -6.419 -6.410 1.00 97.69 121 ALA A CA 1
ATOM 940 C C . ALA A 1 121 ? 0.639 -5.363 -5.712 1.00 97.69 121 ALA A C 1
ATOM 942 O O . ALA A 1 121 ? -0.170 -4.698 -6.362 1.00 97.69 121 ALA A O 1
ATOM 943 N N . LEU A 1 122 ? 0.819 -5.167 -4.402 1.00 97.62 122 LEU A N 1
ATOM 944 C CA . LEU A 1 122 ? 0.099 -4.144 -3.643 1.00 97.62 122 LEU A CA 1
ATOM 945 C C . LEU A 1 122 ? 0.480 -2.724 -4.073 1.00 97.62 122 LEU A C 1
ATOM 947 O O . LEU A 1 122 ? -0.405 -1.877 -4.182 1.00 97.62 122 LEU A O 1
ATOM 951 N N . LEU A 1 123 ? 1.760 -2.469 -4.355 1.00 97.31 123 LEU A N 1
ATOM 952 C CA . LEU A 1 123 ? 2.228 -1.176 -4.856 1.00 97.31 123 LEU A CA 1
ATOM 953 C C . LEU A 1 123 ? 1.684 -0.880 -6.257 1.00 97.31 123 LEU A C 1
ATOM 955 O O . LEU A 1 123 ? 1.159 0.205 -6.497 1.00 97.31 123 LEU A O 1
ATOM 959 N N . VAL A 1 124 ? 1.716 -1.851 -7.171 1.00 96.31 124 VAL A N 1
ATOM 960 C CA . VAL A 1 124 ? 1.102 -1.698 -8.500 1.00 96.31 124 VAL A CA 1
ATOM 961 C C . VAL A 1 124 ? -0.394 -1.399 -8.366 1.00 96.31 124 VAL A C 1
ATOM 963 O O . VAL A 1 124 ? -0.913 -0.466 -8.982 1.00 96.31 124 VAL A O 1
ATOM 966 N N . ARG A 1 125 ? -1.097 -2.135 -7.498 1.00 95.44 125 ARG A N 1
ATOM 967 C CA . ARG A 1 125 ? -2.525 -1.914 -7.251 1.00 95.44 125 ARG A CA 1
ATOM 968 C C . ARG A 1 125 ? -2.810 -0.546 -6.637 1.00 95.44 125 ARG A C 1
ATOM 970 O O . ARG A 1 125 ? -3.810 0.081 -6.991 1.00 95.44 125 ARG A O 1
ATOM 977 N N . SER A 1 126 ? -1.956 -0.060 -5.735 1.00 95.12 126 SER A N 1
ATOM 978 C CA . SER A 1 126 ? -2.109 1.270 -5.142 1.00 95.12 126 SER A CA 1
ATOM 979 C C . SER A 1 126 ? -1.781 2.400 -6.114 1.00 95.12 126 SER A C 1
ATOM 981 O O . SER A 1 126 ? -2.356 3.479 -5.969 1.00 95.12 126 SER A O 1
ATOM 983 N N . ALA A 1 127 ? -0.944 2.166 -7.131 1.00 93.38 127 ALA A N 1
ATOM 984 C CA . ALA A 1 127 ? -0.600 3.166 -8.144 1.00 93.38 127 ALA A CA 1
ATOM 985 C C . ALA A 1 127 ? -1.842 3.670 -8.894 1.00 93.38 127 ALA A C 1
ATOM 987 O O . ALA A 1 127 ? -1.955 4.858 -9.188 1.00 93.38 127 ALA A O 1
ATOM 988 N N . ARG A 1 128 ? -2.842 2.802 -9.091 1.00 88.50 128 ARG A N 1
ATOM 989 C CA . ARG A 1 128 ? -4.140 3.158 -9.694 1.00 88.50 128 ARG A CA 1
ATOM 990 C C . ARG A 1 128 ? -4.897 4.255 -8.943 1.00 88.50 128 ARG A C 1
ATOM 992 O O . ARG A 1 128 ? -5.760 4.900 -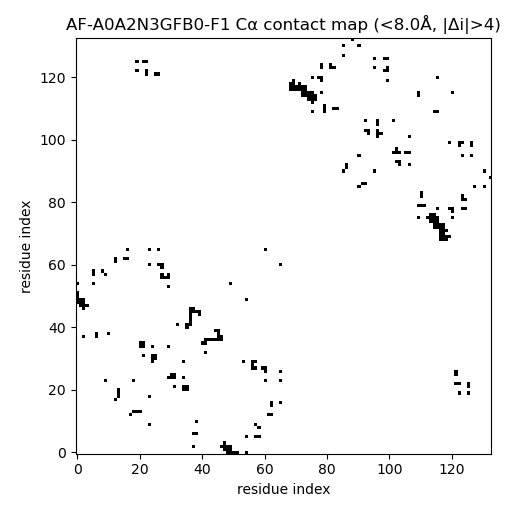9.522 1.00 88.50 128 ARG A O 1
ATOM 999 N N . LEU A 1 129 ? -4.614 4.446 -7.653 1.00 86.00 129 LEU A N 1
ATOM 1000 C CA . LEU A 1 129 ? -5.220 5.513 -6.853 1.00 86.00 129 LEU A CA 1
ATOM 1001 C C . LEU A 1 129 ? -4.490 6.852 -7.014 1.00 86.00 129 LEU A C 1
ATOM 1003 O O . LEU A 1 129 ? -5.060 7.881 -6.666 1.00 86.00 129 LEU A O 1
ATOM 1007 N N . GLN A 1 130 ? -3.242 6.838 -7.492 1.00 79.06 130 GLN A N 1
ATOM 1008 C CA . GLN A 1 130 ? -2.449 8.046 -7.743 1.00 79.06 130 GLN A CA 1
ATOM 1009 C C . GLN A 1 130 ? -2.585 8.551 -9.175 1.00 79.06 130 GLN A C 1
ATOM 1011 O O . GLN A 1 130 ? -2.503 9.754 -9.396 1.00 79.06 130 GLN A O 1
ATOM 1016 N N . TYR A 1 131 ? -2.827 7.639 -10.115 1.00 71.12 131 TYR A N 1
ATOM 1017 C CA . TYR A 1 131 ? -3.063 7.938 -11.523 1.00 71.12 131 TYR A CA 1
ATOM 1018 C C . TYR A 1 131 ? -4.517 7.607 -11.885 1.00 71.12 131 TYR A C 1
ATOM 1020 O O . TYR A 1 131 ? -4.765 6.576 -12.522 1.00 71.12 131 TYR A O 1
ATOM 1028 N N . PRO A 1 132 ? -5.503 8.410 -11.431 1.00 60.00 132 PRO A N 1
ATOM 1029 C CA . PRO A 1 132 ? -6.846 8.305 -11.974 1.00 60.00 132 PRO A CA 1
ATOM 1030 C C . PRO A 1 132 ? -6.768 8.642 -13.468 1.00 60.00 132 PRO A C 1
ATOM 1032 O O . PRO A 1 132 ? -6.184 9.661 -13.838 1.00 60.00 132 PRO A O 1
ATOM 1035 N N . GLY A 1 133 ? -7.268 7.726 -14.301 1.00 52.44 133 GLY A N 1
ATOM 1036 C CA . GLY A 1 133 ? -7.451 7.976 -15.731 1.00 52.44 133 GLY A CA 1
ATOM 1037 C C . GLY A 1 133 ? -8.495 9.050 -15.989 1.00 52.44 133 GLY A C 1
ATOM 1038 O O . GLY A 1 133 ? -9.322 9.294 -15.078 1.00 52.44 133 GLY A O 1
#

Sequence (133 aa):
MPAAPFRAHLRLLLDRSGLPWPVMAMTAGVSTRLVGRLLGVTQSRQLPKLPRDSALRLFYLSDQRLAELARTRIPADDARRQVEELLARGCSPLALARYCRLSTAELDTLRHSSTCTELTALLVRSARLQYPG